Protein AF-A0A948RKW3-F1 (afdb_monomer_lite)

Foldseek 3Di:
DDWWKKKKKKWKKAFPVHRVDIDIDIDIGTDPPRVVVVVVCVVVVCVVCVVTIDTPDMDMDIGTDDPDDDD

Structure (mmCIF, N/CA/C/O backbone):
data_AF-A0A948RKW3-F1
#
_entry.id   AF-A0A948RKW3-F1
#
loop_
_atom_site.group_PDB
_atom_site.id
_atom_site.type_symbol
_atom_site.label_atom_id
_atom_site.label_alt_id
_atom_site.label_comp_id
_atom_site.label_asym_id
_atom_site.label_entity_id
_atom_site.label_seq_id
_atom_site.pdbx_PDB_ins_code
_atom_site.Cartn_x
_atom_site.Cartn_y
_atom_site.Cartn_z
_atom_site.occupancy
_atom_site.B_iso_or_equiv
_atom_site.auth_seq_id
_atom_site.auth_comp_id
_atom_site.auth_asym_id
_atom_site.auth_atom_id
_atom_site.pdbx_PDB_model_num
ATOM 1 N N . MET A 1 1 ? 18.625 7.138 -24.129 1.00 44.41 1 MET A N 1
ATOM 2 C CA . MET A 1 1 ? 18.480 6.156 -23.033 1.00 44.41 1 MET A CA 1
ATOM 3 C C . MET A 1 1 ? 17.269 6.558 -22.206 1.00 44.41 1 MET A C 1
ATOM 5 O O . MET A 1 1 ? 17.232 7.704 -21.772 1.00 44.41 1 MET A O 1
ATOM 9 N N . SER A 1 2 ? 16.258 5.696 -22.060 1.00 52.50 2 SER A N 1
ATOM 10 C CA . SER A 1 2 ? 15.162 5.945 -21.114 1.00 52.50 2 SER A CA 1
ATOM 11 C C . SER A 1 2 ? 15.710 5.799 -19.699 1.00 52.50 2 SER A C 1
ATOM 13 O O . SER A 1 2 ? 16.330 4.784 -19.395 1.00 52.50 2 SER A O 1
ATOM 15 N N . LYS A 1 3 ? 15.524 6.812 -18.850 1.00 55.72 3 LYS A N 1
ATOM 16 C CA . LYS A 1 3 ? 15.839 6.692 -17.424 1.00 55.72 3 LYS A CA 1
ATOM 17 C C . LYS A 1 3 ? 14.879 5.668 -16.823 1.00 55.72 3 LYS A C 1
ATOM 19 O O . LYS A 1 3 ? 13.667 5.842 -16.940 1.00 55.72 3 LYS A O 1
ATOM 24 N N . GLU A 1 4 ? 15.412 4.603 -16.236 1.00 67.62 4 GLU A N 1
ATOM 25 C CA . GLU A 1 4 ? 14.608 3.696 -15.425 1.00 67.62 4 GLU A CA 1
ATOM 26 C C . GLU A 1 4 ? 14.406 4.333 -14.050 1.00 67.62 4 GLU A C 1
ATOM 28 O O . GLU A 1 4 ? 15.306 4.947 -13.474 1.00 67.62 4 GLU A O 1
ATOM 33 N N . PHE A 1 5 ? 13.186 4.233 -13.540 1.00 71.56 5 PHE A N 1
ATOM 34 C CA . PHE A 1 5 ? 12.830 4.723 -12.218 1.00 71.56 5 PHE A CA 1
ATOM 35 C C . PHE A 1 5 ? 12.341 3.542 -11.391 1.00 71.56 5 PHE A C 1
ATOM 37 O O . PHE A 1 5 ? 11.810 2.569 -11.929 1.00 71.56 5 PHE A O 1
ATOM 44 N N . ALA A 1 6 ? 12.484 3.635 -10.078 1.00 81.44 6 ALA A N 1
ATOM 45 C CA . ALA A 1 6 ? 11.620 2.902 -9.175 1.00 81.44 6 ALA A CA 1
ATOM 46 C C . ALA A 1 6 ? 10.718 3.877 -8.436 1.00 81.44 6 ALA A C 1
ATOM 48 O O . ALA A 1 6 ? 11.014 5.067 -8.322 1.00 81.44 6 ALA A O 1
ATOM 49 N N . VAL A 1 7 ? 9.624 3.362 -7.901 1.00 81.44 7 VAL A N 1
ATOM 50 C CA . VAL A 1 7 ? 8.765 4.098 -6.988 1.00 81.44 7 VAL A CA 1
ATOM 51 C C . VAL A 1 7 ? 8.740 3.374 -5.664 1.00 81.44 7 VAL A C 1
ATOM 53 O O . VAL A 1 7 ? 8.355 2.209 -5.593 1.00 81.44 7 VAL A O 1
ATOM 56 N N . HIS A 1 8 ? 9.141 4.079 -4.615 1.00 86.06 8 HIS A N 1
ATOM 57 C CA . HIS A 1 8 ? 8.944 3.637 -3.248 1.00 86.06 8 HIS A CA 1
ATOM 58 C C . HIS A 1 8 ? 7.619 4.196 -2.737 1.00 86.06 8 HIS A C 1
ATOM 60 O O . HIS A 1 8 ? 7.429 5.409 -2.732 1.00 86.06 8 HIS A O 1
ATOM 66 N N . CYS A 1 9 ? 6.709 3.322 -2.325 1.00 86.38 9 CYS A N 1
ATOM 67 C CA . CYS A 1 9 ? 5.412 3.670 -1.760 1.00 86.38 9 CYS A CA 1
ATOM 68 C C . CYS A 1 9 ? 5.408 3.365 -0.263 1.00 86.38 9 CYS A C 1
ATOM 70 O O . CYS A 1 9 ? 5.868 2.301 0.156 1.00 86.38 9 CYS A O 1
ATOM 72 N N . VAL A 1 10 ? 4.829 4.264 0.527 1.00 89.50 10 VAL A N 1
ATOM 73 C CA . VAL A 1 10 ? 4.587 4.095 1.960 1.00 89.50 10 VAL A CA 1
ATOM 74 C C . VAL A 1 10 ? 3.100 4.291 2.209 1.00 89.50 10 VAL A C 1
ATOM 76 O O . VAL A 1 10 ? 2.547 5.341 1.895 1.00 89.50 10 VAL A O 1
ATOM 79 N N . SER A 1 11 ? 2.460 3.281 2.785 1.00 89.25 11 SER A N 1
ATOM 80 C CA . SER A 1 11 ? 1.055 3.316 3.187 1.00 89.25 11 SER A CA 1
ATOM 81 C C . SER A 1 11 ? 0.964 3.208 4.702 1.00 89.25 11 SER A C 1
ATOM 83 O O . SER A 1 11 ? 1.580 2.322 5.300 1.00 89.25 11 SER A O 1
ATOM 85 N N . VAL A 1 12 ? 0.195 4.095 5.327 1.00 92.06 12 VAL A N 1
ATOM 86 C CA . VAL A 1 12 ? -0.073 4.065 6.765 1.00 92.06 12 VAL A CA 1
ATOM 87 C C . VAL A 1 12 ? -1.548 3.798 6.982 1.00 92.06 12 VAL A C 1
ATOM 89 O O . VAL A 1 12 ? -2.409 4.530 6.493 1.00 92.06 12 VAL A O 1
ATOM 92 N N . TYR A 1 13 ? -1.823 2.767 7.766 1.00 93.12 13 TYR A N 1
ATOM 93 C CA . TYR A 1 13 ? -3.161 2.357 8.125 1.00 93.12 13 TYR A CA 1
ATOM 94 C C . TYR A 1 13 ? -3.404 2.519 9.623 1.00 93.12 13 TYR A C 1
ATOM 96 O O . TYR A 1 13 ? -2.513 2.271 10.437 1.00 93.12 13 TYR A O 1
ATOM 104 N N . ARG A 1 14 ? -4.636 2.860 9.990 1.00 96.06 14 ARG A N 1
ATOM 105 C CA . ARG A 1 14 ? -5.135 2.879 11.368 1.00 96.06 14 ARG A CA 1
ATOM 106 C C . ARG A 1 14 ? -6.118 1.736 11.577 1.00 96.06 14 ARG A C 1
ATOM 108 O O . ARG A 1 14 ? -6.938 1.453 10.705 1.00 96.06 14 ARG A O 1
ATOM 115 N N . ASN A 1 15 ? -6.050 1.055 12.716 1.00 96.19 15 ASN A N 1
ATOM 116 C CA . ASN A 1 15 ? -6.992 -0.020 13.006 1.00 96.19 15 ASN A CA 1
ATOM 117 C C . ASN A 1 15 ? -8.392 0.553 13.285 1.00 96.19 15 ASN A C 1
ATOM 119 O O . ASN A 1 15 ? -8.54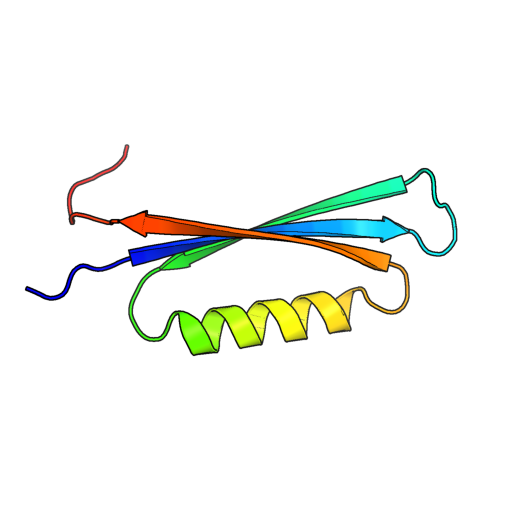5 1.453 14.109 1.00 96.19 15 ASN A O 1
ATOM 123 N N . LYS A 1 16 ? -9.425 0.002 12.639 1.00 94.31 16 LYS A N 1
ATOM 124 C CA . LYS A 1 16 ? -10.811 0.480 12.785 1.00 94.31 16 LYS A CA 1
ATOM 125 C C . LYS A 1 16 ? -11.420 0.183 14.160 1.00 94.31 16 LYS A C 1
ATOM 127 O O . LYS A 1 16 ? -12.332 0.884 14.581 1.00 94.31 16 LYS A O 1
ATOM 132 N N . LYS A 1 17 ? -10.943 -0.858 14.854 1.00 96.38 17 LYS A N 1
ATOM 133 C CA . LYS A 1 17 ? -11.410 -1.235 16.202 1.00 96.38 17 LYS A CA 1
ATOM 134 C C . LYS A 1 17 ? -10.615 -0.555 17.318 1.00 96.38 17 LYS A C 1
ATOM 136 O O . LYS A 1 17 ? -11.128 -0.430 18.423 1.00 96.38 17 LYS A O 1
ATOM 141 N N . ASP A 1 18 ? -9.374 -0.157 17.047 1.00 96.56 18 ASP A N 1
ATOM 142 C CA . ASP A 1 18 ? -8.453 0.424 18.026 1.00 96.56 18 ASP A CA 1
ATOM 143 C C . ASP A 1 18 ? -7.626 1.543 17.380 1.00 96.56 18 ASP A C 1
ATOM 145 O O . ASP A 1 18 ? -6.570 1.304 16.791 1.00 96.56 18 ASP A O 1
ATOM 149 N N . SER A 1 19 ? -8.092 2.785 17.510 1.00 94.19 19 SER A N 1
ATOM 150 C CA . SER A 1 19 ? -7.489 3.945 16.846 1.00 94.19 19 SER A CA 1
ATOM 151 C C . SER A 1 19 ? -6.076 4.290 17.328 1.00 94.19 19 SER A C 1
ATOM 153 O O . SER A 1 19 ? -5.430 5.145 16.725 1.00 94.19 19 SER A O 1
ATOM 155 N N . SER A 1 20 ? -5.586 3.651 18.396 1.00 96.06 20 SER A N 1
ATOM 156 C CA . SER A 1 20 ? -4.197 3.796 18.846 1.00 96.06 20 SER A CA 1
ATOM 157 C C . SER A 1 20 ? -3.218 2.962 18.007 1.00 96.06 20 SER A C 1
ATOM 159 O O . SER A 1 20 ? -2.030 3.286 17.927 1.00 96.06 20 SER A O 1
ATOM 161 N N . LYS A 1 21 ? -3.703 1.911 17.329 1.00 96.62 21 LYS A N 1
ATOM 162 C CA . LYS A 1 21 ? -2.874 0.989 16.546 1.00 96.62 21 LYS A CA 1
ATOM 163 C C . LYS A 1 21 ? -2.714 1.447 15.106 1.00 96.62 21 LYS A C 1
ATOM 165 O O . LYS A 1 21 ? -3.691 1.643 14.382 1.00 96.62 21 LYS A O 1
ATOM 170 N N . HIS A 1 22 ? -1.455 1.509 14.686 1.00 95.31 22 HIS A N 1
ATOM 171 C CA . HIS A 1 22 ? -1.047 1.897 13.345 1.00 95.31 22 HIS A CA 1
ATOM 172 C C . HIS A 1 22 ? -0.218 0.787 12.699 1.00 95.31 22 HIS A C 1
ATOM 174 O O . HIS A 1 22 ? 0.542 0.094 13.374 1.00 95.31 22 HIS A O 1
ATOM 180 N N . MET A 1 23 ? -0.368 0.630 11.389 1.00 93.38 23 MET A N 1
ATOM 181 C CA . MET A 1 23 ? 0.417 -0.285 10.568 1.00 93.38 23 MET A CA 1
ATOM 182 C C . MET A 1 23 ? 1.030 0.503 9.417 1.00 93.38 23 MET A C 1
ATOM 184 O O . MET A 1 23 ? 0.326 1.222 8.713 1.00 93.38 23 MET A O 1
ATOM 188 N N . MET A 1 24 ? 2.336 0.354 9.219 1.00 92.38 24 MET A N 1
ATOM 189 C CA . MET A 1 24 ? 3.043 0.916 8.074 1.00 92.38 24 MET A CA 1
ATOM 190 C C . MET A 1 24 ? 3.414 -0.211 7.120 1.00 92.38 24 MET A C 1
ATOM 192 O O . MET A 1 24 ? 3.939 -1.239 7.548 1.00 92.38 24 MET A O 1
ATOM 196 N N . LYS A 1 25 ? 3.162 -0.001 5.831 1.00 88.00 25 LYS A N 1
ATOM 197 C CA . LYS A 1 25 ? 3.581 -0.908 4.770 1.00 88.00 25 LYS A CA 1
ATOM 198 C C . LYS A 1 25 ? 4.367 -0.148 3.716 1.00 88.00 25 LYS A C 1
ATOM 200 O O . LYS A 1 25 ? 3.960 0.934 3.296 1.00 88.00 25 LYS A O 1
ATOM 205 N N . THR A 1 26 ? 5.487 -0.723 3.301 1.00 87.88 26 THR A N 1
ATOM 206 C CA . THR A 1 26 ? 6.359 -0.156 2.278 1.00 87.88 26 THR A CA 1
ATOM 207 C C . THR A 1 26 ? 6.470 -1.108 1.095 1.00 87.88 26 THR A C 1
ATOM 209 O O . THR A 1 26 ? 6.571 -2.322 1.271 1.00 87.88 26 THR A O 1
ATOM 212 N N . THR A 1 27 ? 6.445 -0.552 -0.115 1.00 85.44 27 THR A N 1
ATOM 213 C CA . THR A 1 27 ? 6.555 -1.326 -1.356 1.00 85.44 27 THR A CA 1
ATOM 214 C C . THR A 1 27 ? 7.395 -0.551 -2.358 1.00 85.44 27 THR A C 1
ATOM 216 O O . THR A 1 27 ? 7.072 0.589 -2.680 1.00 85.44 27 THR A O 1
ATOM 219 N N . THR A 1 28 ? 8.460 -1.161 -2.878 1.00 84.19 28 THR A N 1
ATOM 220 C CA . THR A 1 28 ? 9.277 -0.573 -3.949 1.00 84.19 28 THR A CA 1
ATOM 221 C C . THR A 1 28 ? 8.983 -1.284 -5.264 1.00 84.19 28 THR A C 1
ATOM 223 O O . THR A 1 28 ? 9.061 -2.507 -5.344 1.00 84.19 28 THR A O 1
ATOM 226 N N . LEU A 1 29 ? 8.662 -0.514 -6.302 1.00 80.69 29 LEU A N 1
ATOM 227 C CA . LEU A 1 29 ? 8.376 -0.998 -7.648 1.00 80.69 29 LEU A CA 1
ATOM 228 C C . LEU A 1 29 ? 9.424 -0.500 -8.627 1.00 80.69 29 LEU A C 1
ATOM 230 O O . LEU A 1 29 ? 9.574 0.706 -8.753 1.00 80.69 29 LEU A O 1
ATOM 234 N N . ALA A 1 30 ? 10.083 -1.393 -9.360 1.00 78.88 30 ALA A N 1
ATOM 235 C CA . ALA A 1 30 ? 11.052 -1.038 -10.398 1.00 78.88 30 ALA A CA 1
ATOM 236 C C . ALA A 1 30 ? 10.659 -1.606 -11.774 1.00 78.88 30 ALA A C 1
ATOM 238 O O . ALA A 1 30 ? 9.872 -2.558 -11.875 1.00 78.88 30 ALA A O 1
ATOM 239 N N . GLY A 1 31 ? 11.243 -1.032 -12.829 1.00 71.50 31 GLY A N 1
ATOM 240 C CA . GLY A 1 31 ? 11.133 -1.501 -14.213 1.00 71.50 31 GLY A CA 1
ATOM 241 C C . GLY A 1 31 ? 10.015 -0.835 -15.020 1.00 71.50 31 GLY A C 1
ATOM 242 O O . GLY A 1 31 ? 9.487 0.206 -14.649 1.00 71.50 31 GLY A O 1
ATOM 243 N N . ASN A 1 32 ? 9.649 -1.426 -16.157 1.00 70.06 32 ASN A N 1
ATOM 244 C CA . ASN A 1 32 ? 8.621 -0.871 -17.044 1.00 70.06 32 ASN A CA 1
ATOM 245 C C . ASN A 1 32 ? 7.199 -1.061 -16.478 1.00 70.06 32 ASN A C 1
ATOM 247 O O . ASN A 1 32 ? 6.902 -2.067 -15.832 1.00 70.06 32 ASN A O 1
ATOM 251 N N . GLY A 1 33 ? 6.297 -0.110 -16.756 1.00 68.50 33 GLY A N 1
ATOM 252 C CA . GLY A 1 33 ? 4.880 -0.203 -16.361 1.00 68.50 33 GLY A CA 1
ATOM 253 C C . GLY A 1 33 ? 4.589 0.134 -14.892 1.00 68.50 33 GLY A C 1
ATOM 254 O O . GLY A 1 33 ? 3.655 -0.410 -14.308 1.00 68.50 33 GLY A O 1
ATOM 255 N N . ILE A 1 34 ? 5.384 1.023 -14.286 1.00 73.25 34 ILE A N 1
ATOM 256 C CA . ILE A 1 34 ? 5.267 1.436 -12.874 1.00 73.25 34 ILE A CA 1
ATOM 257 C C . ILE A 1 34 ? 3.869 1.933 -12.516 1.00 73.25 34 ILE A C 1
ATOM 259 O O . ILE A 1 34 ? 3.366 1.566 -11.460 1.00 73.25 34 ILE A O 1
ATOM 263 N N . SER A 1 35 ? 3.233 2.728 -13.379 1.00 69.88 35 SER A N 1
ATOM 264 C CA . SER A 1 35 ? 1.904 3.292 -13.116 1.00 69.88 35 SER A CA 1
ATOM 265 C C . SER A 1 35 ? 0.853 2.204 -12.873 1.00 69.88 35 SER A C 1
ATOM 267 O O . SER A 1 35 ? 0.186 2.226 -11.843 1.00 69.88 35 SER A O 1
ATOM 269 N N . GLY A 1 36 ? 0.771 1.199 -13.750 1.00 72.88 36 GLY A N 1
ATOM 270 C CA . GLY A 1 36 ? -0.170 0.082 -13.586 1.00 72.88 36 GLY A CA 1
ATOM 271 C C . GLY A 1 36 ? 0.168 -0.826 -12.398 1.00 72.88 36 GLY A C 1
ATOM 272 O O . GLY A 1 36 ? -0.720 -1.363 -11.736 1.00 72.88 36 GLY A O 1
ATOM 273 N N . ARG A 1 37 ? 1.458 -0.972 -12.068 1.00 70.69 37 ARG A N 1
ATOM 274 C CA . ARG A 1 37 ? 1.894 -1.729 -10.883 1.00 70.69 37 ARG A CA 1
ATOM 275 C C . ARG A 1 37 ? 1.573 -0.998 -9.578 1.00 70.69 37 ARG A C 1
ATOM 277 O O . ARG A 1 37 ? 1.174 -1.648 -8.616 1.00 70.69 37 ARG A O 1
ATOM 284 N N . MET A 1 38 ? 1.716 0.328 -9.549 1.00 73.25 38 MET A N 1
ATOM 285 C CA . MET A 1 38 ? 1.309 1.160 -8.413 1.00 73.25 38 MET A CA 1
ATOM 286 C C . MET A 1 38 ? -0.190 1.051 -8.164 1.00 73.25 38 MET A C 1
ATOM 288 O O . MET A 1 38 ? -0.588 0.839 -7.024 1.00 73.25 38 MET A O 1
ATOM 292 N N . GLU A 1 39 ? -0.997 1.150 -9.222 1.00 74.81 39 GLU A N 1
ATOM 293 C CA . GLU A 1 39 ? -2.449 0.979 -9.144 1.00 74.81 39 GLU A CA 1
ATOM 294 C C . GLU A 1 39 ? -2.805 -0.400 -8.580 1.00 74.81 39 GLU A C 1
ATOM 296 O O . GLU A 1 39 ? -3.525 -0.495 -7.592 1.00 74.81 39 GLU A O 1
ATOM 301 N N .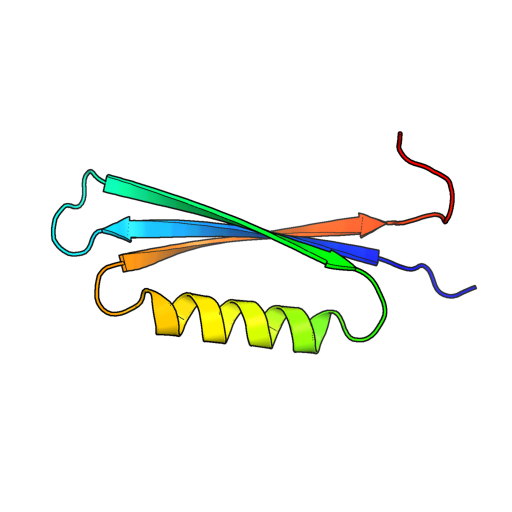 THR A 1 40 ? -2.195 -1.463 -9.113 1.00 75.69 40 THR A N 1
ATOM 302 C CA . THR A 1 40 ? -2.430 -2.835 -8.636 1.00 75.69 40 THR A CA 1
ATOM 303 C C . THR A 1 40 ? -2.091 -2.998 -7.155 1.00 75.69 40 THR A C 1
ATOM 305 O O . THR A 1 40 ? -2.858 -3.607 -6.418 1.00 75.69 40 THR A O 1
ATOM 308 N N . ILE A 1 41 ? -0.959 -2.461 -6.691 1.00 71.31 41 ILE A N 1
ATOM 309 C CA . ILE A 1 41 ? -0.581 -2.554 -5.276 1.00 71.31 41 ILE A CA 1
ATOM 310 C C . ILE A 1 41 ? -1.514 -1.741 -4.401 1.00 71.31 41 ILE A C 1
ATOM 312 O O . ILE A 1 41 ? -1.943 -2.259 -3.379 1.00 71.31 41 ILE A O 1
ATOM 316 N N . ALA A 1 42 ? -1.848 -0.512 -4.795 1.00 70.56 42 ALA A N 1
ATOM 317 C CA . ALA A 1 42 ? -2.771 0.314 -4.033 1.00 70.56 42 ALA A CA 1
ATOM 318 C C . ALA A 1 42 ? -4.126 -0.390 -3.874 1.00 70.56 42 ALA A C 1
ATOM 320 O O . ALA A 1 42 ? -4.632 -0.465 -2.759 1.00 70.56 42 ALA A O 1
ATOM 321 N N . THR A 1 43 ? -4.663 -0.972 -4.949 1.00 74.69 43 THR A N 1
ATOM 322 C CA . THR A 1 43 ? -5.944 -1.686 -4.921 1.00 74.69 43 THR A CA 1
ATOM 323 C C . THR A 1 43 ? -5.861 -2.991 -4.130 1.00 74.69 43 THR A C 1
ATOM 325 O O . THR A 1 43 ? -6.633 -3.183 -3.198 1.00 74.69 43 THR A O 1
ATOM 328 N N . VAL A 1 44 ? -4.897 -3.869 -4.433 1.00 77.12 44 VAL A N 1
ATOM 329 C CA . VAL A 1 44 ? -4.781 -5.180 -3.769 1.00 77.12 44 VAL A CA 1
ATOM 330 C C . VAL A 1 44 ? -4.457 -5.031 -2.284 1.00 77.12 44 VAL A C 1
ATOM 332 O O . VAL A 1 44 ? -5.024 -5.761 -1.467 1.00 77.12 44 VAL A O 1
ATOM 335 N N . ASP A 1 45 ? -3.578 -4.097 -1.906 1.00 75.38 45 ASP A N 1
ATOM 336 C CA . ASP A 1 45 ? -3.322 -3.839 -0.489 1.00 75.38 45 ASP A CA 1
ATOM 337 C C . ASP A 1 45 ? -4.533 -3.239 0.195 1.00 75.38 45 ASP A C 1
ATOM 339 O O . ASP A 1 45 ? -4.906 -3.709 1.267 1.00 75.38 45 ASP A O 1
ATOM 343 N N . PHE A 1 46 ? -5.164 -2.230 -0.402 1.00 74.12 46 PHE A N 1
ATOM 344 C CA . PHE A 1 46 ? -6.331 -1.621 0.211 1.00 74.12 46 PHE A CA 1
ATOM 345 C C . PHE A 1 46 ? -7.422 -2.667 0.465 1.00 74.12 46 PHE A C 1
ATOM 347 O O . PHE A 1 46 ? -7.858 -2.819 1.606 1.00 74.12 46 PHE A O 1
ATOM 354 N N . ASP A 1 47 ? -7.771 -3.458 -0.549 1.00 79.06 47 ASP A N 1
ATOM 355 C CA . ASP A 1 47 ? -8.818 -4.475 -0.455 1.00 79.06 47 ASP A CA 1
ATOM 356 C C . ASP A 1 47 ? -8.478 -5.568 0.570 1.00 79.06 47 ASP A C 1
ATOM 358 O O . ASP A 1 47 ? -9.338 -5.981 1.348 1.00 79.06 47 ASP A O 1
ATOM 362 N N . SER A 1 48 ? -7.211 -5.995 0.648 1.0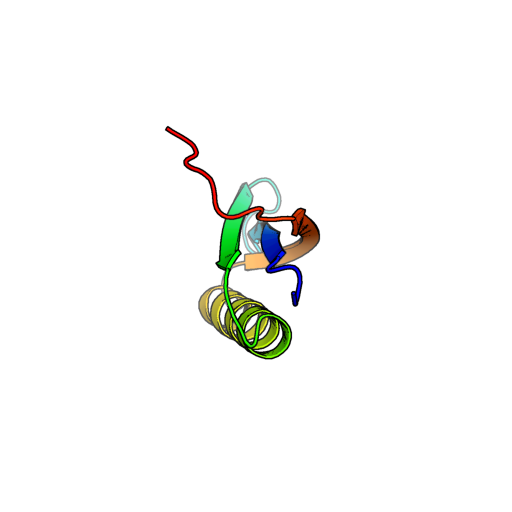0 82.31 48 SER A N 1
ATOM 363 C CA . SER A 1 48 ? -6.780 -7.051 1.581 1.00 82.31 48 SER A CA 1
ATOM 364 C C . SER A 1 48 ? -6.914 -6.659 3.057 1.00 82.31 48 SER A C 1
ATOM 366 O O . SER A 1 48 ? -7.024 -7.528 3.927 1.00 82.31 48 SER A O 1
ATOM 368 N N . TRP A 1 49 ? -6.876 -5.359 3.364 1.00 82.62 49 TRP A N 1
ATOM 369 C CA . TRP A 1 49 ? -6.866 -4.857 4.740 1.00 82.62 49 TRP A CA 1
ATOM 370 C C . TRP A 1 49 ? -8.093 -4.009 5.097 1.00 82.62 49 TRP A C 1
ATOM 372 O O . TRP A 1 49 ? -8.293 -3.735 6.287 1.00 82.62 49 TRP A O 1
ATOM 382 N N . ALA A 1 50 ? -8.939 -3.658 4.121 1.00 83.31 50 ALA A N 1
ATOM 383 C CA . ALA A 1 50 ? -10.071 -2.741 4.267 1.00 83.31 50 ALA A CA 1
ATOM 384 C C . ALA A 1 50 ? -11.046 -3.123 5.392 1.00 83.31 50 ALA A C 1
ATOM 386 O O . ALA A 1 50 ? -11.601 -2.239 6.045 1.00 83.31 50 ALA A O 1
ATOM 387 N N . ASP A 1 51 ? -11.232 -4.409 5.691 1.00 90.56 51 ASP A N 1
ATOM 388 C CA . ASP A 1 51 ? -12.152 -4.850 6.751 1.00 90.56 51 ASP A CA 1
ATOM 389 C C . ASP A 1 51 ? -11.695 -4.454 8.164 1.00 90.56 51 ASP A C 1
ATOM 391 O O . ASP A 1 51 ? -12.511 -4.243 9.064 1.00 90.56 51 ASP A O 1
ATOM 395 N N . LYS A 1 52 ? -10.379 -4.364 8.389 1.00 93.44 52 LYS A N 1
ATOM 396 C CA . LYS A 1 52 ? -9.785 -4.163 9.727 1.00 93.44 52 LYS A CA 1
ATOM 397 C C . LYS A 1 52 ? -9.041 -2.840 9.857 1.00 93.44 52 LYS A C 1
ATOM 399 O O . LYS A 1 52 ? -8.866 -2.345 10.973 1.00 93.44 52 LYS A O 1
ATOM 404 N N . TRP A 1 53 ? -8.609 -2.283 8.736 1.00 93.75 53 TRP A N 1
ATOM 405 C CA . TRP A 1 53 ? -7.686 -1.169 8.672 1.00 93.75 53 TRP A CA 1
ATOM 406 C C . TRP A 1 53 ? -8.221 -0.090 7.731 1.00 93.75 53 TRP A C 1
ATOM 408 O O . TRP A 1 53 ? -8.831 -0.368 6.704 1.00 93.75 53 TRP A O 1
ATOM 418 N N . GLU A 1 54 ? -8.026 1.160 8.120 1.00 92.06 54 GLU A N 1
ATOM 419 C CA . GLU A 1 54 ? -8.361 2.355 7.355 1.00 92.06 54 GLU A CA 1
ATOM 420 C C . GLU A 1 54 ? -7.059 2.984 6.861 1.00 92.06 54 GLU A C 1
ATOM 422 O O . GLU A 1 54 ? -6.170 3.246 7.672 1.00 92.06 54 GLU A O 1
ATOM 427 N N . LEU A 1 55 ? -6.925 3.220 5.554 1.00 90.44 55 LEU A N 1
ATOM 428 C CA . LEU A 1 55 ? -5.784 3.951 5.003 1.00 90.44 55 LEU A CA 1
ATOM 429 C C . LEU A 1 55 ? -5.889 5.424 5.420 1.00 90.44 55 LEU A C 1
ATOM 431 O O . LEU A 1 55 ? -6.845 6.099 5.048 1.00 90.44 55 LEU A O 1
ATOM 435 N N . ILE A 1 56 ? -4.909 5.918 6.177 1.00 93.25 56 ILE A N 1
ATOM 436 C CA . ILE A 1 56 ? -4.891 7.306 6.671 1.00 93.25 56 ILE A CA 1
ATOM 437 C C . ILE A 1 56 ? -3.817 8.168 6.003 1.00 93.25 56 ILE A C 1
ATOM 439 O O . ILE A 1 56 ? -3.872 9.391 6.094 1.00 93.25 56 ILE A O 1
ATOM 443 N N . SER A 1 57 ? -2.827 7.554 5.351 1.00 91.31 57 SER A N 1
ATOM 444 C CA . SER A 1 57 ? -1.807 8.271 4.588 1.00 91.31 57 SER A CA 1
ATOM 445 C C . SER A 1 57 ? -1.186 7.373 3.525 1.00 91.31 57 SER A C 1
ATOM 447 O O . SER A 1 57 ? -0.935 6.192 3.771 1.00 91.31 57 SER A O 1
ATOM 449 N N . PHE A 1 58 ? -0.916 7.950 2.359 1.00 87.69 58 PHE A N 1
ATOM 450 C CA . PHE A 1 58 ? -0.183 7.320 1.271 1.00 87.69 58 PHE A CA 1
ATOM 451 C C . PHE A 1 58 ? 0.835 8.315 0.715 1.00 87.69 58 PHE A C 1
ATOM 453 O O . PHE A 1 58 ? 0.473 9.415 0.297 1.00 87.69 58 PHE A O 1
ATOM 460 N N . SER A 1 59 ? 2.101 7.910 0.684 1.00 88.19 59 SER A N 1
ATOM 461 C CA . SER A 1 59 ? 3.214 8.701 0.161 1.00 88.19 59 SER A CA 1
ATOM 462 C C . SER A 1 59 ? 3.997 7.886 -0.856 1.00 88.19 59 SER A C 1
ATOM 464 O O . SER A 1 59 ? 4.107 6.666 -0.733 1.00 88.19 59 SER A O 1
ATOM 466 N N . HIS A 1 60 ? 4.583 8.557 -1.844 1.00 86.12 60 HIS A N 1
ATOM 467 C CA . HIS A 1 60 ? 5.439 7.911 -2.829 1.00 86.12 60 HIS A CA 1
ATOM 468 C C . HIS A 1 60 ? 6.645 8.785 -3.185 1.00 86.12 60 HIS A C 1
ATOM 470 O O . HIS A 1 60 ? 6.567 10.012 -3.149 1.00 86.12 60 HIS A O 1
ATOM 476 N N . ALA A 1 61 ? 7.757 8.141 -3.534 1.00 84.56 61 ALA A N 1
ATOM 477 C CA . ALA A 1 61 ? 8.973 8.792 -4.000 1.00 84.56 61 ALA A CA 1
ATOM 478 C C . ALA A 1 61 ? 9.502 8.088 -5.253 1.00 84.56 61 ALA A C 1
ATOM 480 O O . ALA A 1 61 ? 9.661 6.865 -5.264 1.00 84.56 61 ALA A O 1
ATOM 481 N N . PHE A 1 62 ? 9.788 8.868 -6.297 1.00 79.81 62 PHE A N 1
ATOM 482 C CA . PHE A 1 62 ? 10.463 8.383 -7.498 1.00 79.81 62 PHE A CA 1
ATOM 483 C C . PHE A 1 62 ? 11.971 8.359 -7.250 1.00 79.81 62 PHE A C 1
ATOM 485 O O . PHE A 1 62 ? 12.581 9.389 -6.967 1.00 79.81 62 PHE A O 1
ATOM 492 N N . LEU A 1 63 ? 12.565 7.178 -7.366 1.00 79.00 63 LEU A N 1
ATOM 493 C CA . LEU A 1 63 ? 13.992 6.945 -7.221 1.00 79.00 63 LEU A CA 1
ATOM 494 C C . LEU A 1 63 ? 14.580 6.726 -8.621 1.00 79.00 63 LEU A C 1
ATOM 496 O O . LEU A 1 63 ? 14.176 5.774 -9.293 1.00 79.00 63 LEU A O 1
ATOM 500 N N . PRO A 1 64 ? 15.481 7.594 -9.110 1.00 69.44 64 PRO A N 1
ATOM 501 C CA . PRO A 1 64 ? 16.183 7.327 -10.357 1.00 69.44 64 PRO A CA 1
ATOM 502 C C . PRO A 1 64 ? 17.106 6.118 -10.165 1.00 69.44 64 PRO A C 1
ATOM 504 O O . PRO A 1 64 ? 17.886 6.090 -9.216 1.00 69.44 64 PRO A O 1
ATOM 507 N N . PHE A 1 65 ? 17.032 5.135 -11.064 1.00 67.38 65 PHE A N 1
ATOM 508 C CA . PHE A 1 65 ? 18.019 4.062 -11.141 1.00 67.38 65 PHE A CA 1
ATOM 509 C C . PHE A 1 65 ? 18.924 4.340 -12.336 1.00 67.38 65 PHE A C 1
ATOM 511 O O . PHE A 1 65 ? 18.517 4.242 -13.493 1.00 67.38 65 PHE A O 1
ATOM 518 N N . GLU A 1 66 ? 20.172 4.699 -12.054 1.00 56.09 66 GLU A N 1
ATOM 519 C CA . GLU A 1 66 ? 21.249 4.455 -13.006 1.00 56.09 66 GLU A CA 1
ATOM 520 C C . GLU A 1 66 ? 21.729 3.028 -12.743 1.00 56.09 66 GLU A C 1
ATOM 522 O O . GLU A 1 66 ? 21.982 2.670 -11.597 1.00 56.09 66 GLU A O 1
ATOM 527 N N . ASN A 1 67 ? 21.770 2.188 -13.779 1.00 50.44 67 ASN A N 1
ATOM 528 C CA . ASN A 1 67 ? 22.184 0.785 -13.710 1.00 50.44 67 ASN A CA 1
ATOM 529 C C . ASN A 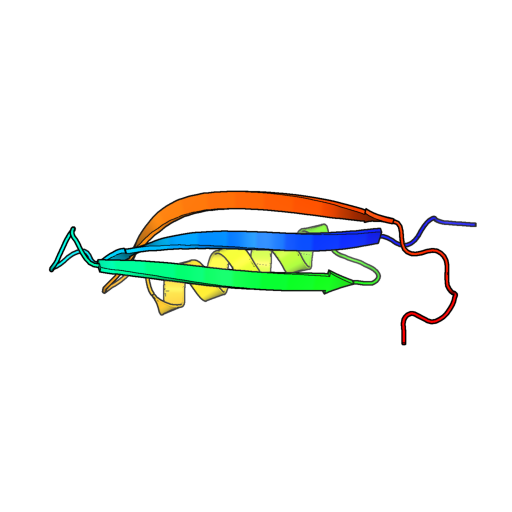1 67 ? 23.626 0.625 -13.197 1.00 50.44 67 ASN A C 1
ATOM 531 O O . ASN A 1 67 ? 24.507 0.310 -13.983 1.00 50.44 67 ASN A O 1
ATOM 535 N N . TYR A 1 68 ? 23.882 0.799 -11.901 1.00 41.03 68 TYR A N 1
ATOM 536 C CA . TYR A 1 68 ? 25.131 0.426 -11.248 1.00 41.03 68 TYR A CA 1
ATOM 537 C C . TYR A 1 68 ? 24.849 0.098 -9.778 1.00 41.03 68 TYR A C 1
ATOM 539 O O . TYR A 1 68 ? 24.605 0.986 -8.971 1.00 41.03 68 TYR A O 1
ATOM 547 N N . TRP A 1 69 ? 24.845 -1.204 -9.478 1.00 49.47 69 TRP A N 1
ATOM 548 C CA . TRP A 1 69 ? 25.188 -1.829 -8.195 1.00 49.47 69 TRP A CA 1
ATOM 549 C C . TRP A 1 69 ? 24.991 -0.961 -6.943 1.00 49.47 69 TRP A C 1
ATOM 551 O O . TRP A 1 69 ? 25.853 -0.154 -6.599 1.00 49.47 69 TRP A O 1
ATOM 561 N N . GLN A 1 70 ? 23.920 -1.211 -6.192 1.00 37.62 70 GLN A N 1
ATOM 562 C CA . GLN A 1 70 ? 23.920 -0.905 -4.763 1.00 37.62 70 GLN A CA 1
ATOM 563 C C . GLN A 1 70 ? 24.011 -2.216 -3.982 1.00 37.62 70 GLN A C 1
ATOM 565 O O . GLN A 1 70 ? 23.186 -3.112 -4.155 1.00 37.62 70 GLN A O 1
ATOM 570 N N . ILE A 1 71 ? 25.123 -2.291 -3.247 1.00 36.38 71 ILE A N 1
ATOM 571 C CA . ILE A 1 71 ? 25.640 -3.357 -2.379 1.00 36.38 71 ILE A CA 1
ATOM 572 C C . ILE A 1 71 ? 24.6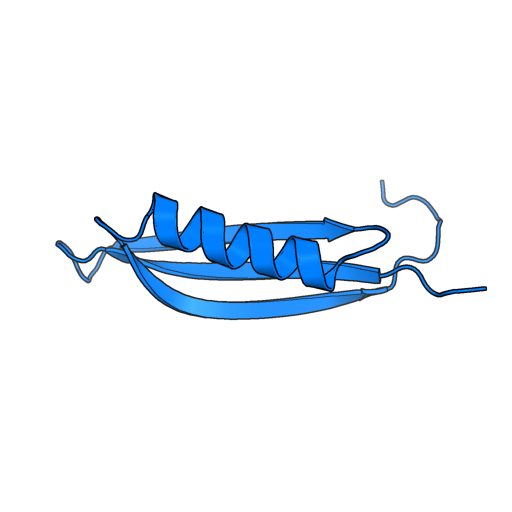66 -3.639 -1.235 1.00 36.38 71 ILE A C 1
ATOM 574 O O . ILE A 1 71 ? 24.110 -2.653 -0.699 1.00 36.38 71 ILE A O 1
#

Secondary structure (DSSP, 8-state):
-PPEEEEEEEEEEEESS-TT-EEEEEEEEESTTHHHHHHHHHHHHHHHHTTTEEEEEEEEEEEEE-SS---

Sequence (71 aa):
MSKEFAVHCVSVYRNKKDSSKHMMKTTTLAGNGISGRMETIATVDFDSWADKWELISFSHAFLPFENYWQI

pLDDT: mean 78.77, std 15.06, range [36.38, 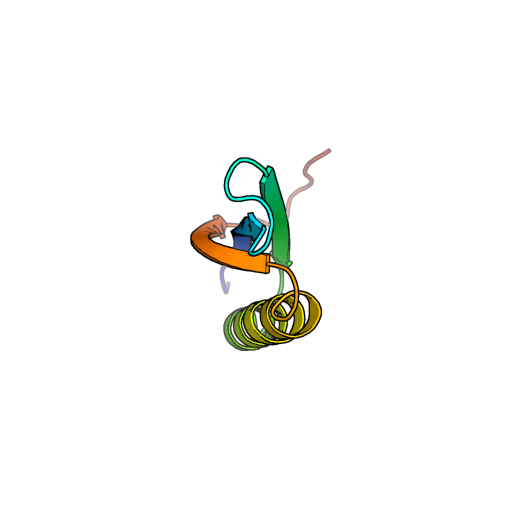96.62]

Radius of gyration: 14.74 Å; chains: 1; bounding box: 38×16×42 Å